Protein AF-A0A9D6ZPM1-F1 (afdb_monomer_lite)

Sequence (73 aa):
MLGLYGGDDARVNATVGPAAAMMKELGKTFVAHTYPGAGHGFLRAQDQRDGANLAASEKAWPDTIGFLKKSLE

pLDDT: mean 96.99, std 3.65, range [67.94, 98.69]

Radius of gyration: 13.1 Å; chains: 1; bounding box: 32×20×35 Å

Foldseek 3Di:
DEAQEEQPAVVVVVCPVVVVVVCVVVVHDYHYDYQYQAYPPLCPPCVDSVRSSVVSNVVVVVVVVVVCVVVPD

Secondary structure (DSSP, 8-state):
-EEEEETT-HHHHHHHHHHHHHHHHTT---EEEEETT--TTTTT-TT-GGGHHHHHHHHHHHHHHHHHHHHH-

Structure (mmCIF, N/CA/C/O backbone):
data_AF-A0A9D6ZPM1-F1
#
_entry.id   AF-A0A9D6ZPM1-F1
#
loop_
_atom_site.group_PDB
_atom_site.id
_atom_site.type_symbol
_atom_site.label_atom_id
_atom_site.label_alt_id
_atom_site.label_comp_id
_atom_site.label_asym_id
_atom_site.label_entity_id
_atom_site.label_seq_id
_atom_site.pdbx_PDB_ins_code
_atom_site.Cartn_x
_atom_site.Cartn_y
_atom_site.Cartn_z
_atom_site.occupancy
_atom_site.B_iso_or_equiv
_atom_site.auth_seq_id
_atom_site.auth_comp_id
_atom_site.auth_asym_id
_atom_site.auth_atom_id
_atom_site.pdbx_PDB_model_num
ATOM 1 N N . MET A 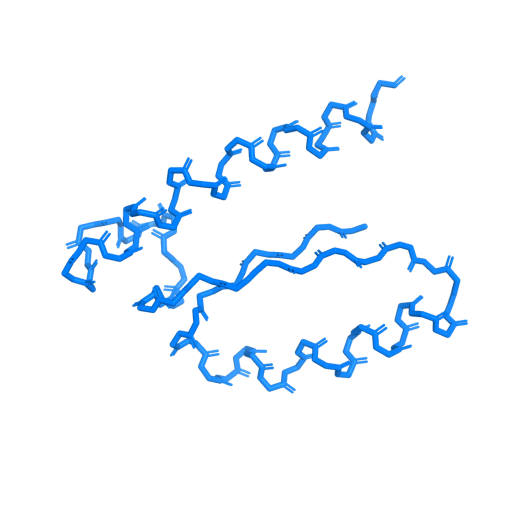1 1 ? -7.354 -0.923 10.994 1.00 93.75 1 MET A N 1
ATOM 2 C CA . MET A 1 1 ? -6.151 -0.266 10.444 1.00 93.75 1 MET A CA 1
ATOM 3 C C . MET A 1 1 ? -5.850 -0.868 9.086 1.00 93.75 1 MET A C 1
ATOM 5 O O . MET A 1 1 ? -5.914 -2.086 8.961 1.00 93.75 1 MET A O 1
ATOM 9 N N . LEU A 1 2 ? -5.560 -0.016 8.104 1.00 97.31 2 LEU A N 1
ATOM 10 C CA . LEU A 1 2 ? -5.142 -0.396 6.757 1.00 97.31 2 LEU A CA 1
ATOM 11 C C . LEU A 1 2 ? -3.638 -0.127 6.605 1.00 97.31 2 LEU A C 1
ATOM 13 O O . LEU A 1 2 ? -3.185 0.972 6.915 1.00 97.31 2 LEU A O 1
ATOM 17 N N . GLY A 1 3 ? -2.883 -1.122 6.145 1.00 97.56 3 GLY A N 1
ATOM 18 C CA . GLY A 1 3 ? -1.468 -1.023 5.798 1.00 97.56 3 GLY A CA 1
ATOM 19 C C . GLY A 1 3 ? -1.254 -1.293 4.309 1.00 97.56 3 GLY A C 1
ATOM 20 O O . GLY A 1 3 ? -1.794 -2.255 3.767 1.00 97.56 3 GLY A O 1
ATOM 21 N N . LEU A 1 4 ? -0.474 -0.436 3.652 1.00 98.44 4 LEU A N 1
ATOM 22 C CA . LEU A 1 4 ? -0.231 -0.447 2.208 1.00 98.44 4 LEU A CA 1
ATOM 23 C C . LEU A 1 4 ? 1.283 -0.400 1.977 1.00 98.44 4 LEU A C 1
ATOM 25 O O . LEU A 1 4 ? 1.908 0.644 2.152 1.00 98.44 4 LEU A O 1
ATOM 29 N N . TYR A 1 5 ? 1.878 -1.539 1.635 1.00 98.44 5 TYR A N 1
ATOM 30 C CA . TYR A 1 5 ? 3.325 -1.749 1.666 1.00 98.44 5 TYR A CA 1
ATOM 31 C C . TYR A 1 5 ? 3.900 -1.971 0.268 1.00 98.44 5 TYR A C 1
ATOM 33 O O . TYR A 1 5 ? 3.340 -2.718 -0.534 1.00 98.44 5 TYR A O 1
ATOM 41 N N . GLY A 1 6 ? 5.055 -1.366 -0.014 1.00 98.25 6 GLY A N 1
ATOM 42 C CA . GLY A 1 6 ? 5.854 -1.723 -1.184 1.00 98.25 6 GLY A CA 1
ATOM 43 C C . GLY A 1 6 ? 6.527 -3.080 -0.971 1.00 98.25 6 GLY A C 1
ATOM 44 O O . GLY A 1 6 ? 7.178 -3.296 0.050 1.00 98.25 6 GLY A O 1
ATOM 45 N N . GLY A 1 7 ? 6.370 -4.010 -1.910 1.00 97.81 7 GLY A N 1
ATOM 46 C CA . GLY A 1 7 ? 6.914 -5.368 -1.813 1.00 97.81 7 GLY A CA 1
ATOM 47 C C . GLY A 1 7 ? 8.435 -5.418 -1.702 1.00 97.81 7 GLY A C 1
ATOM 48 O O . GLY A 1 7 ? 8.962 -6.291 -1.016 1.00 97.81 7 GLY A O 1
ATOM 49 N N . ASP A 1 8 ? 9.124 -4.426 -2.264 1.00 97.94 8 ASP A N 1
ATOM 50 C CA . ASP A 1 8 ? 10.586 -4.365 -2.264 1.00 97.94 8 ASP A CA 1
ATOM 51 C C . ASP A 1 8 ? 11.157 -3.460 -1.160 1.00 97.94 8 ASP A C 1
ATOM 53 O O . ASP A 1 8 ? 12.362 -3.215 -1.098 1.00 97.94 8 ASP A O 1
ATOM 57 N N . ASP A 1 9 ? 10.312 -2.983 -0.240 1.00 97.06 9 ASP A N 1
ATOM 58 C CA . ASP A 1 9 ? 10.737 -2.284 0.975 1.00 97.06 9 ASP A CA 1
ATOM 59 C C . ASP A 1 9 ? 11.034 -3.281 2.107 1.00 97.06 9 ASP A C 1
ATOM 61 O O . ASP A 1 9 ? 10.310 -3.391 3.099 1.00 97.06 9 ASP A O 1
ATOM 65 N N . ALA A 1 10 ? 12.122 -4.042 1.952 1.00 95.69 10 ALA A N 1
ATOM 66 C CA . ALA A 1 10 ? 12.491 -5.119 2.876 1.00 95.69 10 ALA A CA 1
ATOM 67 C C . ALA A 1 10 ? 12.618 -4.653 4.340 1.00 95.69 10 ALA A C 1
ATOM 69 O O . ALA A 1 10 ? 12.253 -5.385 5.262 1.00 95.69 10 ALA A O 1
ATOM 70 N N . ARG A 1 11 ? 13.094 -3.419 4.562 1.00 96.88 11 ARG A N 1
ATOM 71 C CA . ARG A 1 11 ? 13.272 -2.850 5.905 1.00 96.88 11 ARG A CA 1
ATOM 72 C C . ARG A 1 11 ? 11.934 -2.651 6.616 1.00 96.88 11 ARG A C 1
ATOM 74 O O . ARG A 1 11 ? 11.834 -2.958 7.800 1.00 96.88 11 ARG A O 1
ATOM 81 N N . VAL A 1 12 ? 10.917 -2.149 5.915 1.00 97.56 12 VAL A N 1
ATOM 82 C CA . VAL A 1 12 ? 9.572 -1.986 6.488 1.00 97.56 12 VAL A CA 1
ATOM 83 C C . VAL A 1 12 ? 8.8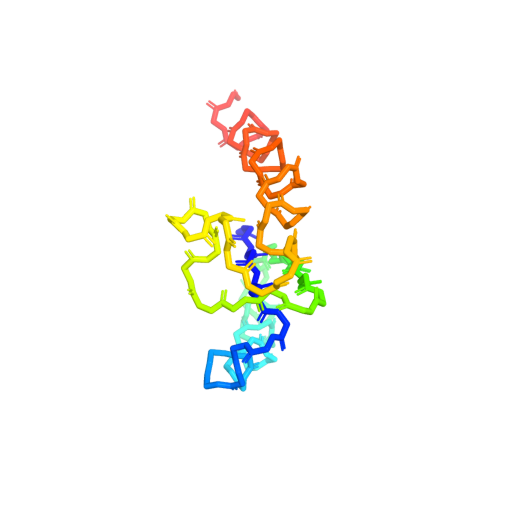55 -3.333 6.570 1.00 97.56 12 VAL A C 1
ATOM 85 O O . VAL A 1 12 ? 8.260 -3.642 7.604 1.00 97.56 12 VAL A O 1
ATOM 88 N N . ASN A 1 13 ? 8.966 -4.171 5.536 1.00 97.00 13 ASN A N 1
ATOM 89 C CA . ASN A 1 13 ? 8.263 -5.456 5.452 1.00 97.00 13 ASN A CA 1
ATOM 90 C C . ASN A 1 13 ? 8.630 -6.419 6.590 1.00 97.00 13 ASN A C 1
ATOM 92 O O . ASN A 1 13 ? 7.762 -7.147 7.074 1.00 97.00 13 ASN A O 1
ATOM 96 N N . ALA A 1 14 ? 9.862 -6.352 7.105 1.00 97.69 14 ALA A N 1
ATOM 97 C CA . ALA A 1 14 ? 10.288 -7.109 8.285 1.00 97.69 14 ALA A CA 1
ATOM 98 C C . ALA A 1 14 ? 9.431 -6.841 9.543 1.00 97.69 14 ALA A C 1
ATOM 100 O O . ALA A 1 14 ? 9.363 -7.682 10.438 1.00 97.69 14 ALA A O 1
ATOM 101 N N . THR A 1 15 ? 8.755 -5.690 9.619 1.00 97.00 15 THR A N 1
ATOM 102 C CA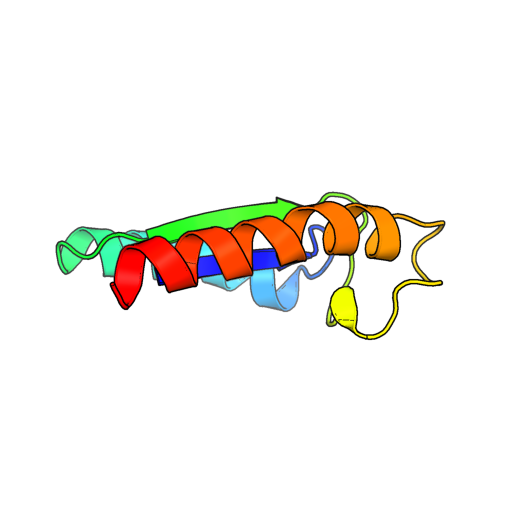 . THR A 1 15 ? 7.950 -5.282 10.785 1.00 97.00 15 THR A CA 1
ATOM 103 C C . THR A 1 15 ? 6.455 -5.593 10.651 1.00 97.00 15 THR A C 1
ATOM 105 O O . THR A 1 15 ? 5.735 -5.572 11.650 1.00 97.00 15 THR A O 1
ATOM 108 N N . VAL A 1 16 ? 5.977 -5.943 9.449 1.00 96.88 16 VAL A N 1
ATOM 109 C CA . VAL A 1 16 ? 4.544 -6.165 9.169 1.00 96.88 16 VAL A CA 1
ATOM 110 C C . VAL A 1 16 ? 4.002 -7.385 9.914 1.00 96.88 16 VAL A C 1
ATOM 112 O O . VAL A 1 16 ? 2.924 -7.318 10.501 1.00 96.88 16 VAL A O 1
ATOM 115 N N . GLY A 1 17 ? 4.760 -8.487 9.939 1.00 96.88 17 GLY A N 1
ATOM 116 C CA . GLY A 1 17 ? 4.386 -9.710 10.659 1.00 96.88 17 GLY A CA 1
ATOM 117 C C . GLY A 1 17 ? 4.222 -9.489 12.171 1.00 96.88 17 GLY A C 1
ATOM 118 O O . GLY A 1 17 ? 3.144 -9.766 12.702 1.00 96.88 17 GLY A O 1
ATOM 119 N N . PRO A 1 18 ? 5.239 -8.940 12.866 1.00 97.81 18 PRO A N 1
ATOM 120 C CA . PRO A 1 18 ? 5.125 -8.568 14.276 1.00 97.81 18 PRO A CA 1
ATOM 121 C C . PRO A 1 18 ? 3.953 -7.620 14.572 1.00 97.81 18 PRO A C 1
ATOM 123 O O . PRO A 1 18 ? 3.217 -7.836 15.534 1.00 97.81 18 PRO A O 1
ATOM 126 N N . ALA A 1 19 ? 3.723 -6.612 13.724 1.00 97.44 19 ALA A N 1
ATOM 127 C CA . ALA A 1 19 ? 2.592 -5.699 13.883 1.00 97.44 19 ALA A CA 1
ATOM 128 C C . ALA A 1 19 ? 1.239 -6.423 13.760 1.00 97.44 19 ALA A C 1
ATOM 130 O O . ALA A 1 19 ? 0.346 -6.206 14.580 1.00 97.44 19 ALA A O 1
ATOM 131 N N . ALA A 1 20 ? 1.090 -7.324 12.783 1.00 97.06 20 ALA A N 1
ATOM 132 C CA . ALA A 1 20 ? -0.127 -8.114 12.605 1.00 97.06 20 ALA A CA 1
ATOM 133 C C . ALA A 1 20 ? -0.411 -9.027 13.810 1.00 97.06 20 ALA A C 1
ATOM 135 O O . ALA A 1 20 ? -1.560 -9.132 14.243 1.00 97.06 20 ALA A O 1
ATOM 136 N N . ALA A 1 21 ? 0.629 -9.652 14.374 1.00 97.81 21 ALA A N 1
ATOM 137 C CA . ALA A 1 21 ? 0.508 -10.483 15.570 1.00 97.81 21 ALA A CA 1
ATOM 138 C C . ALA A 1 21 ? 0.009 -9.669 16.774 1.00 97.81 21 ALA A C 1
ATOM 140 O O . ALA A 1 21 ? -0.963 -10.068 17.415 1.00 97.81 21 ALA A O 1
ATOM 141 N N . MET A 1 22 ? 0.596 -8.492 17.013 1.00 98.12 22 MET A N 1
ATOM 142 C CA . MET A 1 22 ? 0.191 -7.616 18.116 1.00 98.12 22 MET A CA 1
ATOM 143 C C . MET A 1 22 ? -1.235 -7.082 17.936 1.00 98.12 22 MET A C 1
ATOM 145 O O . MET A 1 22 ? -2.029 -7.058 18.872 1.00 98.12 22 MET A O 1
ATOM 149 N N . MET A 1 23 ? -1.608 -6.686 16.716 1.00 97.75 23 MET A N 1
ATOM 150 C CA . MET A 1 23 ? -2.972 -6.232 16.430 1.00 97.75 23 MET A CA 1
ATOM 151 C C . MET A 1 23 ? -4.000 -7.334 16.693 1.00 97.75 23 MET A C 1
ATOM 153 O O . MET A 1 23 ? -5.057 -7.056 17.260 1.00 97.75 23 MET A O 1
ATOM 157 N N . LYS A 1 24 ? -3.673 -8.584 16.343 1.00 97.38 24 LYS A N 1
ATOM 158 C CA . LYS A 1 24 ? -4.511 -9.747 16.646 1.00 97.38 24 LYS A CA 1
ATOM 159 C C . LYS A 1 24 ? -4.639 -9.979 18.154 1.00 97.38 24 LYS A C 1
ATOM 161 O O . LYS A 1 24 ? -5.755 -10.191 18.619 1.00 97.38 24 LYS A O 1
ATOM 166 N N . GLU A 1 25 ? -3.539 -9.918 18.903 1.00 98.19 25 GLU A N 1
ATOM 167 C CA . GLU A 1 25 ? -3.539 -10.044 20.369 1.00 98.19 25 GLU A CA 1
ATOM 168 C C . GLU A 1 25 ? -4.431 -8.985 21.033 1.00 98.19 25 GLU A C 1
ATOM 170 O O . GLU A 1 25 ? -5.228 -9.295 21.914 1.00 98.19 25 GLU A O 1
ATOM 175 N N . LEU A 1 26 ? -4.378 -7.748 20.539 1.00 97.94 26 LEU A N 1
ATOM 176 C CA . LEU A 1 26 ? -5.191 -6.632 21.026 1.00 97.94 26 LEU A CA 1
ATOM 177 C C . LEU A 1 26 ? -6.653 -6.659 20.537 1.00 97.94 26 LEU A C 1
ATOM 179 O O . LEU A 1 26 ? -7.404 -5.713 20.795 1.00 97.94 26 LEU A O 1
ATOM 183 N N . GLY A 1 27 ? -7.059 -7.685 19.781 1.00 97.50 27 GLY A N 1
ATOM 184 C CA . GLY A 1 27 ? -8.397 -7.781 19.194 1.00 97.50 27 GLY A CA 1
ATOM 185 C C . GLY A 1 27 ? -8.711 -6.658 18.197 1.00 97.50 27 GLY A C 1
ATOM 186 O O . GLY A 1 27 ? -9.870 -6.278 18.030 1.00 97.50 27 GLY A O 1
ATOM 187 N N . LYS A 1 28 ? -7.692 -6.073 17.557 1.00 96.69 28 LYS A N 1
ATOM 188 C CA . LYS A 1 28 ? -7.833 -4.974 16.596 1.00 96.69 28 LYS A CA 1
ATOM 189 C C . LYS A 1 28 ? -7.799 -5.494 15.164 1.00 96.69 28 LYS A C 1
ATOM 191 O O . LYS A 1 28 ? -6.963 -6.310 14.787 1.00 96.69 28 LYS A O 1
ATOM 196 N N . THR A 1 29 ? -8.665 -4.945 14.317 1.00 94.38 29 THR A N 1
ATOM 197 C CA . THR A 1 29 ? -8.640 -5.240 12.882 1.00 94.38 29 THR A CA 1
ATOM 198 C C . THR A 1 29 ? -7.413 -4.607 12.224 1.00 94.38 29 THR A C 1
ATOM 200 O O . THR A 1 29 ? -7.244 -3.382 12.249 1.00 94.38 29 THR A O 1
ATOM 203 N N . PHE A 1 30 ? -6.595 -5.434 11.578 1.00 96.50 30 PHE A N 1
ATOM 204 C CA . PHE A 1 30 ? -5.453 -5.026 10.763 1.00 96.50 30 PHE A CA 1
ATOM 205 C C . PHE A 1 30 ? -5.536 -5.706 9.395 1.00 96.50 30 PHE A C 1
ATOM 207 O O . PHE A 1 30 ? -5.612 -6.929 9.316 1.00 96.50 30 PHE A O 1
ATOM 214 N N . VAL A 1 31 ? -5.559 -4.904 8.333 1.00 95.25 31 VAL A N 1
ATOM 215 C CA . VAL A 1 31 ? -5.563 -5.359 6.939 1.00 95.25 31 VAL A CA 1
ATOM 216 C C . VAL A 1 31 ? -4.287 -4.841 6.296 1.00 95.25 31 VAL A C 1
ATOM 218 O O . VAL A 1 31 ? -4.038 -3.639 6.343 1.00 95.25 31 VAL A O 1
ATOM 221 N N . ALA A 1 32 ? -3.485 -5.731 5.717 1.00 96.44 32 ALA A N 1
ATOM 222 C CA . ALA A 1 32 ? -2.230 -5.385 5.064 1.00 96.44 32 ALA A CA 1
ATOM 223 C C . ALA A 1 32 ? -2.254 -5.824 3.598 1.00 96.44 32 ALA A C 1
ATOM 225 O O . ALA A 1 32 ? -2.533 -6.985 3.302 1.00 96.44 32 ALA A O 1
ATOM 226 N N . HIS A 1 33 ? -1.916 -4.902 2.704 1.00 97.88 33 HIS A N 1
ATOM 227 C CA . HIS A 1 33 ? -1.679 -5.164 1.291 1.00 97.88 33 HIS A CA 1
ATOM 228 C C . HIS A 1 33 ? -0.210 -4.912 0.978 1.00 97.88 33 HIS A C 1
ATOM 230 O O . HIS A 1 33 ? 0.347 -3.890 1.380 1.00 97.88 33 HIS A O 1
ATOM 236 N N . THR A 1 34 ? 0.405 -5.827 0.237 1.00 97.94 34 THR A N 1
ATOM 237 C CA . THR A 1 34 ? 1.786 -5.698 -0.231 1.00 97.94 34 THR A CA 1
ATOM 238 C C . THR A 1 34 ? 1.789 -5.713 -1.752 1.00 97.94 34 THR A C 1
ATOM 240 O O . THR A 1 34 ? 1.215 -6.614 -2.362 1.00 97.94 34 THR A O 1
ATOM 243 N N . TYR A 1 35 ? 2.426 -4.717 -2.361 1.00 98.19 35 TYR A N 1
ATOM 244 C CA . TYR A 1 35 ? 2.449 -4.517 -3.808 1.00 98.19 35 TYR A CA 1
ATOM 245 C C . TYR A 1 35 ? 3.798 -4.963 -4.391 1.00 98.19 35 TYR A C 1
ATOM 247 O O . TYR A 1 35 ? 4.795 -4.274 -4.169 1.00 98.19 35 TYR A O 1
ATOM 255 N N . PRO A 1 36 ? 3.869 -6.093 -5.122 1.00 97.62 36 PRO A N 1
ATOM 256 C CA . PRO A 1 36 ? 5.121 -6.580 -5.708 1.00 97.62 36 PRO A CA 1
ATOM 257 C C . PRO A 1 36 ? 5.784 -5.531 -6.611 1.00 97.62 36 PRO A C 1
ATOM 259 O O . PRO A 1 36 ? 5.084 -4.810 -7.321 1.00 97.62 36 PRO A O 1
ATOM 262 N N . GLY A 1 37 ? 7.116 -5.427 -6.591 1.00 97.81 37 GLY A N 1
ATOM 263 C CA . GLY A 1 37 ? 7.864 -4.465 -7.415 1.00 97.81 37 GLY A CA 1
ATOM 264 C C . GLY A 1 37 ? 7.933 -3.043 -6.836 1.00 97.81 37 GLY A C 1
ATOM 265 O O . GLY A 1 37 ? 8.877 -2.290 -7.102 1.00 97.81 37 GLY A O 1
ATOM 266 N N . ALA A 1 38 ? 6.935 -2.653 -6.037 1.00 98.56 38 ALA A N 1
ATOM 267 C CA . ALA A 1 38 ? 6.837 -1.304 -5.501 1.00 98.56 38 ALA A CA 1
ATOM 268 C C . ALA A 1 38 ? 7.825 -1.071 -4.350 1.00 98.56 38 ALA A C 1
ATOM 270 O O . ALA A 1 38 ? 8.033 -1.932 -3.491 1.00 98.56 38 ALA A O 1
ATOM 271 N N . GLY A 1 39 ? 8.420 0.120 -4.330 1.00 98.12 39 GLY A N 1
ATOM 272 C CA . GLY A 1 39 ? 9.407 0.528 -3.332 1.00 98.12 39 GLY A CA 1
ATOM 273 C C . GLY A 1 39 ? 8.844 1.415 -2.220 1.00 98.12 39 GLY A C 1
ATOM 274 O O . GLY A 1 39 ? 7.654 1.738 -2.168 1.00 98.12 39 GLY A O 1
ATOM 275 N N . HIS A 1 40 ? 9.739 1.861 -1.335 1.00 98.12 40 HIS A N 1
ATOM 276 C CA . HIS A 1 40 ? 9.414 2.850 -0.310 1.00 98.12 40 HIS A CA 1
ATOM 277 C C . HIS A 1 40 ? 8.899 4.151 -0.944 1.00 98.12 40 HIS A C 1
ATOM 279 O O . HIS A 1 40 ? 9.526 4.706 -1.847 1.00 98.12 40 HIS A O 1
ATOM 285 N N . GLY A 1 41 ? 7.773 4.668 -0.446 1.00 97.50 41 GLY A N 1
ATOM 286 C CA . GLY A 1 41 ? 7.190 5.912 -0.949 1.00 97.50 41 GLY A CA 1
ATOM 287 C C . GLY A 1 41 ? 6.624 5.816 -2.371 1.00 97.50 41 GLY A C 1
ATOM 288 O O . GLY A 1 41 ? 6.654 6.816 -3.087 1.00 97.50 41 GLY A O 1
ATOM 289 N N . PHE A 1 42 ? 6.100 4.652 -2.781 1.00 98.31 42 PHE A N 1
ATOM 290 C CA . PHE A 1 42 ? 5.564 4.422 -4.132 1.00 98.31 42 PHE A CA 1
ATOM 291 C C . PHE A 1 42 ? 4.503 5.448 -4.578 1.00 98.31 42 PHE A C 1
ATOM 293 O O . PHE A 1 42 ? 4.487 5.815 -5.748 1.00 98.31 42 PHE A O 1
ATOM 300 N N . LEU A 1 43 ? 3.699 5.994 -3.654 1.00 97.94 43 LEU A N 1
ATOM 301 C CA . LEU A 1 43 ? 2.737 7.070 -3.950 1.00 97.94 43 LEU A CA 1
ATOM 302 C C . LEU A 1 43 ? 3.405 8.372 -4.420 1.00 97.94 43 LEU A C 1
ATOM 304 O O . LEU A 1 43 ? 2.819 9.108 -5.211 1.00 97.94 43 LEU A O 1
ATOM 308 N N . ARG A 1 44 ? 4.618 8.665 -3.929 1.00 98.06 44 ARG A N 1
ATOM 309 C CA . ARG A 1 44 ? 5.406 9.856 -4.291 1.00 98.06 44 ARG A CA 1
ATOM 310 C C . ARG A 1 44 ? 6.220 9.640 -5.567 1.00 98.06 44 ARG A C 1
ATOM 312 O O . ARG A 1 44 ? 6.468 10.595 -6.289 1.00 98.06 44 ARG A O 1
ATOM 319 N N . ALA A 1 45 ? 6.673 8.413 -5.809 1.00 97.50 45 ALA A N 1
ATOM 320 C CA . ALA A 1 45 ? 7.637 8.071 -6.854 1.00 97.50 45 ALA A CA 1
ATOM 321 C C . ALA A 1 45 ? 7.013 7.172 -7.936 1.00 97.50 45 ALA A C 1
ATOM 323 O O . ALA A 1 45 ? 7.528 6.092 -8.223 1.00 97.50 45 ALA A O 1
ATOM 324 N N . GLN A 1 46 ? 5.862 7.575 -8.478 1.00 98.25 46 GLN A N 1
ATOM 325 C CA . GLN A 1 46 ? 5.022 6.725 -9.340 1.00 98.25 46 GLN A CA 1
ATOM 326 C C . GLN A 1 46 ? 5.703 6.314 -10.654 1.00 98.25 46 GLN A C 1
ATOM 328 O O . GLN A 1 46 ? 5.425 5.243 -11.180 1.00 98.25 46 GLN A O 1
ATOM 333 N N . ASP A 1 47 ? 6.628 7.131 -11.149 1.00 98.00 47 ASP A N 1
ATOM 334 C CA . ASP A 1 47 ? 7.413 6.922 -12.369 1.00 98.00 47 ASP A CA 1
ATOM 335 C C . ASP A 1 47 ? 8.579 5.927 -12.207 1.00 98.00 47 ASP A C 1
ATOM 337 O O . ASP A 1 47 ? 9.240 5.578 -13.183 1.00 98.00 47 ASP A O 1
ATOM 341 N N . GLN A 1 48 ? 8.845 5.450 -10.989 1.00 97.44 48 GLN A N 1
ATOM 342 C CA . GLN A 1 48 ? 9.957 4.545 -10.699 1.00 97.44 48 GLN A CA 1
ATOM 343 C C . GLN A 1 48 ? 9.547 3.065 -1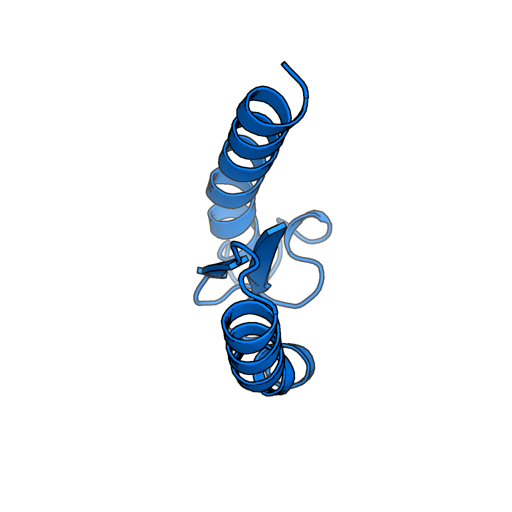0.717 1.00 97.44 48 GLN A C 1
ATOM 345 O O . GLN A 1 48 ? 8.367 2.711 -10.777 1.00 97.44 48 GLN A O 1
ATOM 350 N N . ARG A 1 49 ? 10.554 2.187 -10.587 1.00 97.06 49 ARG A N 1
ATOM 351 C CA . ARG A 1 49 ? 10.391 0.724 -10.477 1.00 97.06 49 ARG A CA 1
ATOM 352 C C . ARG A 1 49 ? 9.663 0.128 -11.687 1.00 97.06 49 ARG A C 1
ATOM 354 O O . ARG A 1 49 ? 8.778 -0.703 -11.520 1.00 97.06 49 ARG A O 1
ATOM 361 N N . ASP A 1 50 ? 10.000 0.612 -12.882 1.00 97.19 50 ASP A N 1
ATOM 362 C CA . ASP A 1 50 ? 9.448 0.140 -14.159 1.00 97.19 50 ASP A CA 1
ATOM 363 C C . ASP A 1 50 ? 7.906 0.112 -14.181 1.00 97.19 50 ASP A C 1
ATOM 365 O O . ASP A 1 50 ? 7.278 -0.815 -14.687 1.00 97.19 50 ASP A O 1
ATOM 369 N N . GLY A 1 51 ? 7.280 1.129 -13.573 1.00 97.94 51 GLY A N 1
ATOM 370 C CA . GLY A 1 51 ? 5.823 1.268 -13.483 1.00 97.94 51 GLY A CA 1
ATOM 371 C C . GLY A 1 51 ? 5.171 0.526 -12.311 1.00 97.94 51 GLY A C 1
ATOM 372 O O . GLY A 1 51 ? 3.978 0.710 -12.064 1.00 97.94 51 GLY A O 1
ATOM 373 N N . ALA A 1 52 ? 5.920 -0.257 -11.527 1.00 98.56 52 ALA A N 1
ATOM 374 C CA . ALA A 1 52 ? 5.373 -0.954 -10.362 1.00 98.56 52 ALA A CA 1
ATOM 375 C C . ALA A 1 52 ? 4.848 0.015 -9.290 1.00 98.56 52 ALA A C 1
ATOM 377 O O . ALA A 1 52 ? 3.838 -0.266 -8.643 1.00 98.56 52 ALA A O 1
ATOM 378 N N . ASN A 1 53 ? 5.487 1.180 -9.122 1.00 98.62 53 ASN A N 1
ATOM 379 C CA . ASN A 1 53 ? 5.013 2.192 -8.179 1.00 98.62 53 ASN A CA 1
ATOM 380 C C . ASN A 1 53 ? 3.681 2.819 -8.618 1.00 98.62 53 ASN A C 1
ATOM 382 O O . ASN A 1 53 ? 2.802 3.027 -7.777 1.00 98.62 53 ASN A O 1
ATOM 386 N N . LEU A 1 54 ? 3.501 3.081 -9.917 1.0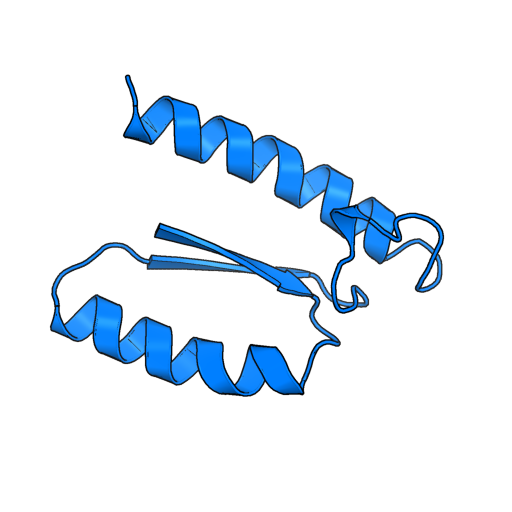0 98.69 54 LEU A N 1
ATOM 387 C CA . LEU A 1 54 ? 2.224 3.540 -10.465 1.00 98.69 54 LEU A CA 1
ATOM 388 C C . LEU A 1 54 ? 1.136 2.479 -10.264 1.00 98.69 54 LEU A C 1
ATOM 390 O O . LEU A 1 54 ? 0.105 2.773 -9.665 1.00 98.69 54 LEU A O 1
ATOM 394 N N . ALA A 1 55 ? 1.408 1.228 -10.641 1.00 98.62 55 ALA A N 1
ATOM 395 C CA . ALA A 1 55 ? 0.458 0.127 -10.482 1.00 98.62 55 ALA A CA 1
ATOM 396 C C . ALA A 1 55 ? 0.069 -0.128 -9.011 1.00 98.62 55 ALA A C 1
ATOM 398 O O . ALA A 1 55 ? -1.050 -0.559 -8.722 1.00 98.62 55 ALA A O 1
ATOM 399 N N . ALA A 1 56 ? 0.984 0.116 -8.066 1.00 98.62 56 ALA A N 1
ATOM 400 C CA . ALA A 1 56 ? 0.685 0.095 -6.637 1.00 98.62 56 ALA A CA 1
ATOM 401 C C . ALA A 1 56 ? -0.185 1.288 -6.220 1.00 98.62 56 ALA A C 1
ATOM 403 O O . ALA A 1 56 ? -1.141 1.110 -5.472 1.00 98.62 56 ALA A O 1
ATOM 404 N N . SER A 1 57 ? 0.107 2.488 -6.726 1.00 98.62 57 SER A N 1
ATOM 405 C CA . SER A 1 57 ? -0.637 3.717 -6.417 1.00 98.62 57 SER A CA 1
ATOM 406 C C . SER A 1 57 ? -2.091 3.649 -6.883 1.00 98.62 57 SER A C 1
ATOM 408 O O . SER A 1 57 ? -2.995 3.990 -6.120 1.00 98.62 57 SER A O 1
ATOM 410 N N . GLU A 1 58 ? -2.323 3.131 -8.091 1.00 98.56 58 GLU A N 1
ATOM 411 C CA . GLU A 1 58 ? -3.657 2.944 -8.677 1.00 98.56 58 GLU A CA 1
ATOM 412 C C . GLU A 1 58 ? -4.545 1.991 -7.864 1.00 98.56 58 GLU A C 1
ATOM 414 O O . GLU A 1 58 ? -5.767 2.114 -7.899 1.00 98.56 58 GLU A O 1
ATOM 419 N N . LYS A 1 59 ? -3.949 1.068 -7.097 1.00 98.25 59 LYS A N 1
ATOM 420 C CA . LYS A 1 59 ? -4.667 0.151 -6.193 1.00 98.25 59 LYS A CA 1
ATOM 421 C C . LYS A 1 59 ? -4.794 0.721 -4.781 1.00 98.25 59 LYS A C 1
ATOM 423 O O . LYS A 1 59 ? -5.879 0.765 -4.210 1.00 98.25 59 LYS A O 1
ATOM 428 N N . ALA A 1 60 ? -3.687 1.225 -4.243 1.00 98.44 60 ALA A N 1
ATOM 429 C CA . ALA A 1 60 ? -3.583 1.719 -2.876 1.00 98.44 60 ALA A CA 1
ATOM 430 C C . ALA A 1 60 ? -4.478 2.934 -2.600 1.00 98.44 60 ALA A C 1
ATOM 432 O O . ALA A 1 60 ? -5.005 3.076 -1.492 1.00 98.44 60 ALA A O 1
ATOM 433 N N . TRP A 1 61 ? -4.640 3.831 -3.577 1.00 98.38 61 TRP A N 1
ATOM 434 C CA . TRP A 1 61 ? -5.404 5.057 -3.367 1.00 98.38 61 TRP A CA 1
ATOM 435 C C . TRP A 1 61 ? -6.916 4.804 -3.232 1.00 98.38 6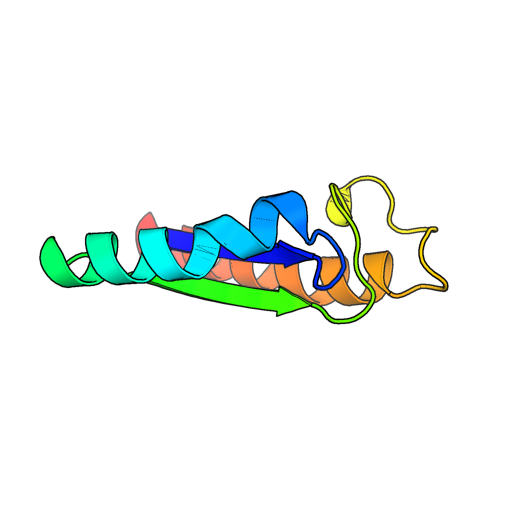1 TRP A C 1
ATOM 437 O O . TRP A 1 61 ? -7.485 5.235 -2.225 1.00 98.38 61 TRP A O 1
ATOM 447 N N . PRO A 1 62 ? -7.576 4.047 -4.134 1.00 98.12 62 PRO A N 1
ATOM 448 C CA . PRO A 1 62 ? -8.961 3.624 -3.926 1.00 98.12 62 PRO A CA 1
ATOM 449 C C . PRO A 1 62 ? -9.187 2.880 -2.605 1.00 98.12 62 PRO A C 1
ATOM 451 O O . PRO A 1 62 ? -10.147 3.197 -1.900 1.00 98.12 62 PRO A O 1
ATOM 454 N N . ASP A 1 63 ? -8.289 1.963 -2.226 1.00 97.69 63 ASP A N 1
ATOM 455 C CA . ASP A 1 63 ? -8.388 1.219 -0.960 1.00 97.69 63 ASP A CA 1
ATOM 456 C C . ASP A 1 63 ? -8.333 2.152 0.257 1.00 97.69 63 ASP A C 1
ATOM 458 O O . ASP A 1 63 ? -9.098 1.989 1.211 1.00 97.69 63 ASP A O 1
ATOM 462 N N . THR A 1 64 ? -7.477 3.178 0.207 1.00 97.94 64 THR A N 1
ATOM 463 C CA . THR A 1 64 ? -7.396 4.215 1.246 1.00 97.94 64 THR A CA 1
ATOM 464 C C . THR A 1 64 ? -8.725 4.953 1.385 1.00 97.94 64 THR A C 1
ATOM 466 O O . THR A 1 64 ? -9.262 5.056 2.488 1.00 97.94 64 THR A O 1
ATOM 469 N N . ILE A 1 65 ? -9.288 5.439 0.275 1.00 97.88 65 ILE A N 1
ATOM 470 C CA . ILE A 1 65 ? -10.564 6.164 0.289 1.00 97.88 65 ILE A CA 1
ATOM 471 C C . ILE A 1 65 ? -11.700 5.262 0.787 1.00 97.88 65 ILE A C 1
ATOM 473 O O . ILE A 1 65 ? -12.492 5.685 1.628 1.00 97.88 65 ILE A O 1
ATOM 477 N N . GLY A 1 66 ? -11.769 4.016 0.312 1.00 97.19 66 GLY A N 1
ATOM 478 C CA . GLY A 1 66 ? -12.777 3.047 0.740 1.00 97.19 66 GLY A CA 1
ATOM 479 C C . GLY A 1 66 ? -12.695 2.736 2.235 1.00 97.19 66 GLY A C 1
ATOM 480 O O . GLY A 1 66 ? -13.716 2.711 2.924 1.00 97.19 66 GLY A O 1
ATOM 481 N N . PHE A 1 67 ? -11.480 2.570 2.762 1.00 96.62 67 PHE A N 1
ATOM 482 C CA . PHE A 1 67 ? -11.259 2.377 4.192 1.00 96.62 67 PHE A CA 1
ATOM 483 C C . PHE A 1 67 ? -11.701 3.588 5.017 1.00 96.62 67 PHE A C 1
ATOM 485 O O . PHE A 1 67 ? -12.355 3.406 6.044 1.00 96.62 67 PHE A O 1
ATOM 492 N N . LEU A 1 68 ? -11.374 4.807 4.576 1.00 96.62 68 LEU A N 1
ATOM 493 C CA . LEU A 1 68 ? -11.759 6.031 5.278 1.00 96.62 68 LEU A CA 1
ATOM 494 C C . LEU A 1 68 ? -13.277 6.205 5.321 1.00 96.62 68 LEU A C 1
ATOM 496 O O . LEU A 1 68 ? -13.802 6.430 6.405 1.00 96.62 68 LEU A O 1
ATOM 500 N N . LYS A 1 69 ? -13.982 6.015 4.197 1.00 97.12 69 LYS A N 1
ATOM 501 C CA . LYS A 1 69 ? -15.456 6.060 4.165 1.00 97.12 69 LYS A CA 1
ATOM 502 C C . LYS A 1 69 ? -16.064 5.087 5.168 1.00 97.12 69 LYS A C 1
ATOM 504 O O . LYS A 1 69 ? -16.812 5.490 6.042 1.00 97.12 69 LYS A O 1
ATOM 509 N N . LYS A 1 70 ? -15.635 3.822 5.129 1.00 94.19 70 LYS A N 1
ATOM 510 C CA . LYS A 1 70 ? -16.108 2.788 6.062 1.00 94.19 70 LYS A CA 1
ATOM 511 C C . LYS A 1 70 ? -15.828 3.107 7.540 1.00 94.19 70 LYS A C 1
ATOM 513 O O . LYS A 1 70 ? -16.489 2.549 8.408 1.00 94.19 70 LYS A O 1
ATOM 518 N N . SER A 1 71 ? -14.793 3.892 7.830 1.00 93.06 71 SER A N 1
ATOM 519 C CA . SER A 1 71 ? -14.310 4.103 9.202 1.00 93.06 71 SER A CA 1
ATOM 520 C C . SER A 1 71 ? -14.738 5.435 9.813 1.00 93.06 71 SER A C 1
ATOM 522 O O . SER A 1 71 ? -14.540 5.617 11.013 1.00 93.06 71 SER A O 1
ATOM 524 N N . LEU A 1 72 ? -15.233 6.373 9.004 1.00 92.38 72 LEU A N 1
ATOM 525 C CA . LEU A 1 72 ? -15.565 7.739 9.421 1.00 92.38 72 LEU A CA 1
ATOM 526 C C . LEU A 1 72 ? -17.033 8.111 9.183 1.00 92.38 72 LEU A C 1
ATOM 528 O O . LEU A 1 72 ? -17.469 9.134 9.707 1.00 92.38 72 LEU A O 1
ATOM 532 N N . GLU A 1 73 ? -17.764 7.317 8.400 1.00 67.94 73 GLU A N 1
ATOM 533 C CA . GLU A 1 73 ? -19.227 7.375 8.281 1.00 67.94 73 GLU A CA 1
ATOM 534 C C . GLU A 1 73 ? -19.880 6.474 9.338 1.00 67.94 73 GLU A C 1
ATOM 536 O O . GLU A 1 73 ? -20.882 6.921 9.939 1.00 67.94 73 GLU A O 1
#